Protein AF-D7VRC5-F1 (afdb_monomer_lite)

InterPro domains:
  IPR025513 Domain of unknown function DUF4401 [PF14351] (44-164)

Sequence (170 aa):
MKNKEQIIEVLDYIRSKRENKESFVCDEEAIAASYQKSGYSESLAIKILSIFGGLLASLAFVGFLLISGLYDSGIGLVILGFVCIVIAVLVNKKSDKIILDTVTVLFYIIGFVLMTMGFNKFKMEDSSILLIFILIASCSLMIVHNYILSFISILILNGCIFGLILTNDA

Organism: NCBI:txid525373

Radius of gyration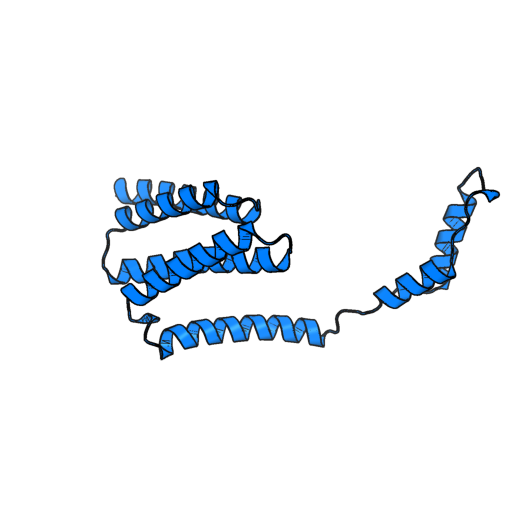: 25.65 Å; chains: 1; bounding box: 54×44×65 Å

Structure (mmCIF, N/CA/C/O backbone):
data_AF-D7VRC5-F1
#
_entry.id   AF-D7VRC5-F1
#
loop_
_atom_site.group_PDB
_atom_site.id
_atom_site.type_symbol
_atom_site.label_atom_id
_atom_site.label_alt_id
_atom_site.label_comp_id
_atom_site.label_asym_id
_atom_site.label_entity_id
_atom_site.label_seq_id
_atom_site.pdbx_PDB_ins_code
_atom_site.Cartn_x
_atom_site.Cartn_y
_atom_site.Cartn_z
_atom_site.occupancy
_atom_site.B_iso_or_equiv
_atom_site.auth_seq_id
_atom_site.auth_comp_id
_atom_site.auth_asym_id
_atom_site.auth_atom_id
_atom_site.pdbx_PDB_model_num
ATOM 1 N N . MET A 1 1 ? -9.882 12.845 36.057 1.00 52.38 1 MET A N 1
ATOM 2 C CA . MET A 1 1 ? -11.145 12.077 36.138 1.00 52.38 1 MET A CA 1
ATOM 3 C C . MET A 1 1 ? -12.110 12.908 36.961 1.00 52.38 1 MET A C 1
ATOM 5 O O . MET A 1 1 ? -11.680 13.384 38.003 1.00 52.38 1 MET A O 1
ATOM 9 N N . LYS A 1 2 ? -13.334 13.175 36.484 1.00 54.03 2 LYS A N 1
ATOM 10 C CA . LYS A 1 2 ? -14.292 13.949 37.287 1.00 54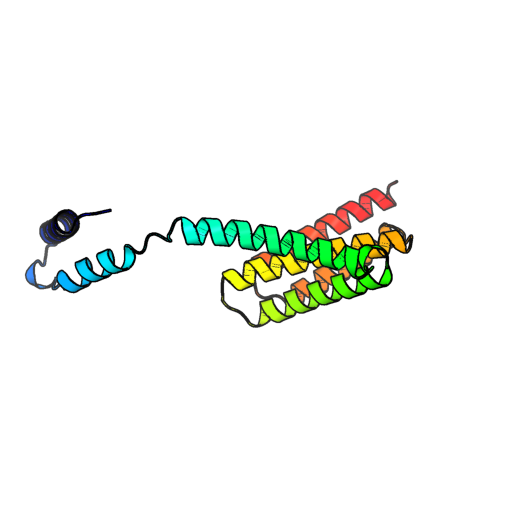.03 2 LYS A CA 1
ATOM 11 C C . LYS A 1 2 ? -14.875 13.061 38.387 1.00 54.03 2 LYS A C 1
ATOM 13 O O . LYS A 1 2 ? -15.291 11.944 38.091 1.00 54.03 2 LYS A O 1
ATOM 18 N N . ASN A 1 3 ? -14.849 13.528 39.634 1.00 70.25 3 ASN A N 1
ATOM 19 C CA . ASN A 1 3 ? -15.410 12.796 40.774 1.00 70.25 3 ASN A CA 1
ATOM 20 C C . ASN A 1 3 ? -16.951 12.850 40.733 1.00 70.25 3 ASN A C 1
ATOM 22 O O . ASN A 1 3 ? -17.512 13.757 40.118 1.00 70.25 3 ASN A O 1
ATOM 26 N N . LYS A 1 4 ? -17.640 11.912 41.398 1.00 68.81 4 LYS A N 1
ATOM 27 C CA . LYS A 1 4 ? -19.114 11.856 41.481 1.00 68.81 4 LYS A CA 1
ATOM 28 C C . LYS A 1 4 ? -19.710 13.206 41.910 1.00 68.81 4 LYS A C 1
ATOM 30 O O . LYS A 1 4 ? -20.694 13.653 41.336 1.00 68.81 4 LYS A O 1
ATOM 35 N N . GLU A 1 5 ? -19.037 13.896 42.826 1.00 72.94 5 GLU A N 1
ATOM 36 C CA . GLU A 1 5 ? -19.393 15.241 43.302 1.00 72.94 5 GLU A CA 1
ATOM 37 C C . GLU A 1 5 ? -19.387 16.301 42.188 1.00 72.94 5 GLU A C 1
ATOM 39 O O . GLU A 1 5 ? -20.309 17.101 42.100 1.00 72.94 5 GLU A O 1
ATOM 44 N N . GLN A 1 6 ? -18.418 16.262 41.268 1.00 74.81 6 GLN A N 1
ATOM 45 C CA . GLN A 1 6 ? -18.334 17.218 40.153 1.00 74.81 6 GLN A CA 1
ATOM 46 C C . GLN A 1 6 ? -19.400 16.970 39.078 1.00 74.81 6 GLN A C 1
ATOM 48 O O . GLN A 1 6 ? -19.727 17.870 38.308 1.00 74.81 6 GLN A O 1
ATOM 53 N N . ILE A 1 7 ? -19.906 15.737 38.974 1.00 76.12 7 ILE A N 1
ATOM 54 C CA . ILE A 1 7 ? -21.012 15.397 38.067 1.00 76.12 7 ILE A CA 1
ATOM 55 C C . ILE A 1 7 ? -22.323 15.946 38.640 1.00 76.12 7 ILE A C 1
ATOM 57 O O . ILE A 1 7 ? -23.095 16.558 37.904 1.00 76.12 7 ILE A O 1
ATOM 61 N N . ILE A 1 8 ? -22.525 15.786 39.950 1.00 77.62 8 ILE A N 1
ATOM 62 C CA . ILE A 1 8 ? -23.688 16.313 40.677 1.00 77.62 8 ILE A CA 1
ATOM 63 C C . ILE A 1 8 ? -23.702 17.848 40.630 1.00 77.62 8 ILE A C 1
ATOM 65 O O . ILE A 1 8 ? -24.716 18.436 40.275 1.00 77.62 8 ILE A O 1
ATOM 69 N N . GLU A 1 9 ? -22.560 18.503 40.846 1.00 80.25 9 GLU A N 1
ATOM 70 C CA . GLU A 1 9 ? -22.450 19.969 40.805 1.00 80.25 9 GLU A CA 1
ATOM 71 C C . GLU A 1 9 ? -22.827 20.558 39.429 1.00 80.25 9 GLU A C 1
ATOM 73 O O . GLU A 1 9 ? -23.515 21.576 39.328 1.00 80.25 9 GLU A O 1
ATOM 78 N N . VAL A 1 10 ? -22.434 19.888 38.339 1.00 79.81 10 VAL A N 1
ATOM 79 C CA . VAL A 1 10 ? -22.812 20.291 36.973 1.00 79.81 10 VAL A CA 1
ATOM 80 C C . VAL A 1 10 ? -24.300 20.043 36.706 1.00 79.81 10 VAL A C 1
ATOM 82 O O . VAL A 1 10 ? -24.946 20.865 36.053 1.00 79.81 10 VAL A O 1
ATOM 85 N N . LEU A 1 11 ? -24.860 18.939 37.208 1.00 78.81 11 LEU A N 1
ATOM 86 C CA . LEU A 1 11 ? -26.294 18.647 37.107 1.00 78.81 11 LEU A CA 1
ATOM 87 C C . LEU A 1 11 ? -27.130 19.696 37.852 1.00 78.81 11 LEU A C 1
ATOM 89 O O . LEU A 1 11 ? -28.127 20.181 37.311 1.00 78.81 11 LEU A O 1
ATOM 93 N N . ASP A 1 12 ? -26.683 20.115 39.033 1.00 79.50 12 ASP A N 1
ATOM 94 C CA . ASP A 1 12 ? -27.339 21.149 39.832 1.00 79.50 12 ASP A CA 1
ATOM 95 C C . ASP A 1 12 ? -27.225 22.536 39.194 1.00 79.50 12 ASP A C 1
ATOM 97 O O . ASP A 1 12 ? -28.209 23.282 39.144 1.00 79.50 12 ASP A O 1
ATOM 101 N N . TYR A 1 13 ? -26.079 22.864 38.590 1.00 81.56 13 TYR A N 1
ATOM 102 C CA . TYR A 1 13 ? -25.938 24.074 37.780 1.00 81.56 13 TYR A CA 1
ATOM 103 C C . TYR A 1 13 ? -26.949 24.105 36.622 1.00 81.56 13 TYR A C 1
ATOM 105 O O . TYR A 1 13 ? -27.634 25.111 36.415 1.00 81.56 13 TYR A O 1
ATOM 113 N N . ILE A 1 14 ? -27.098 22.996 35.891 1.00 78.38 14 ILE A N 1
ATOM 114 C CA . ILE A 1 14 ? -28.038 22.889 34.765 1.00 78.38 14 ILE A CA 1
ATOM 115 C C . ILE A 1 14 ? -29.494 23.006 35.243 1.00 78.38 14 ILE A C 1
ATOM 117 O O . ILE A 1 14 ? -30.294 23.682 34.590 1.00 78.38 14 ILE A O 1
ATOM 121 N N . ARG A 1 15 ? -29.838 22.415 36.397 1.00 76.38 15 ARG A N 1
ATOM 122 C CA . ARG A 1 15 ? -31.160 22.569 37.032 1.00 76.38 15 ARG A CA 1
ATOM 123 C C . ARG A 1 15 ? -31.435 24.007 37.460 1.00 76.38 15 ARG A C 1
ATOM 125 O O . ARG A 1 15 ? -32.556 24.485 37.300 1.00 76.38 15 ARG A O 1
ATOM 132 N N . SER A 1 16 ? -30.424 24.714 37.966 1.00 74.81 16 SER A N 1
ATOM 133 C CA . SER A 1 16 ? -30.563 26.101 38.431 1.00 74.81 16 SER A CA 1
ATOM 134 C C . SER A 1 16 ? -30.876 27.095 37.305 1.00 74.81 16 SER A C 1
ATOM 136 O O . SER A 1 16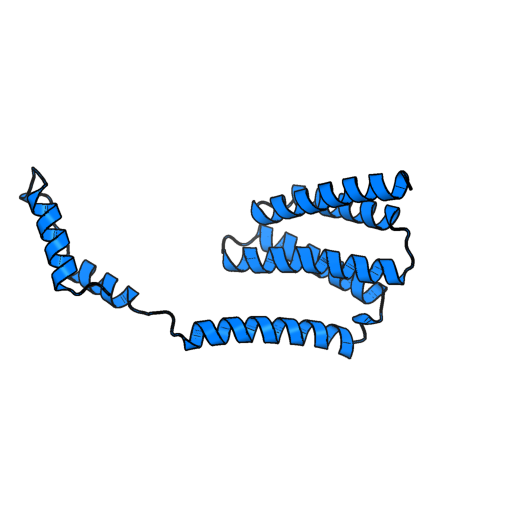 ? -31.546 28.097 37.543 1.00 74.81 16 SER A O 1
ATOM 138 N N . LYS A 1 17 ? -30.434 26.804 36.072 1.00 75.56 17 LYS A N 1
ATOM 139 C CA . LYS A 1 17 ? -30.591 27.674 34.896 1.00 75.56 17 LYS A CA 1
ATOM 140 C C . LYS A 1 17 ? -31.827 27.398 34.039 1.00 75.56 17 LYS A C 1
ATOM 142 O O . LYS A 1 17 ? -32.039 28.112 33.061 1.00 75.56 17 LYS A O 1
ATOM 147 N N . ARG A 1 18 ? -32.630 26.379 34.356 1.00 71.81 18 ARG A N 1
ATOM 148 C CA . ARG A 1 18 ? -33.803 26.002 33.553 1.00 71.81 18 ARG A CA 1
ATOM 149 C C . ARG A 1 18 ? -35.093 26.531 34.188 1.00 71.81 18 ARG A C 1
ATOM 151 O O . ARG A 1 18 ? -35.337 26.297 35.366 1.00 71.81 18 ARG A O 1
ATOM 158 N N . GLU A 1 19 ? -35.939 27.190 33.391 1.00 61.50 19 GLU A N 1
ATOM 159 C CA . GLU A 1 19 ? -37.231 27.756 33.834 1.00 61.50 19 GLU A CA 1
ATOM 160 C C . GLU A 1 19 ? -38.232 26.696 34.324 1.00 61.50 19 GLU A C 1
ATOM 162 O O . GLU A 1 19 ? -39.073 26.989 35.166 1.00 61.50 19 GLU A O 1
ATOM 167 N N . ASN A 1 20 ? -38.123 25.452 33.847 1.00 59.50 20 ASN A N 1
ATOM 168 C CA . ASN A 1 20 ? -39.093 24.387 34.109 1.00 59.50 20 ASN A CA 1
ATOM 169 C C . ASN A 1 20 ? -38.472 23.248 34.942 1.00 59.50 20 ASN A C 1
ATOM 171 O O . ASN A 1 20 ? -38.183 22.158 34.434 1.00 59.50 20 ASN A O 1
ATOM 175 N N . LYS A 1 21 ? -38.204 23.551 36.222 1.00 57.44 21 LYS A N 1
ATOM 176 C CA . LYS A 1 21 ? -37.462 22.703 37.179 1.00 57.44 21 LYS A CA 1
ATOM 177 C C . LYS A 1 21 ? -38.044 21.297 37.368 1.00 57.44 21 LYS A C 1
ATOM 179 O O . LYS A 1 21 ? -37.282 20.364 37.586 1.00 57.44 21 LYS A O 1
ATOM 184 N N . GLU A 1 22 ? -39.359 21.137 37.247 1.00 58.69 22 GLU A N 1
ATOM 185 C CA . GLU A 1 22 ? -40.060 19.873 37.531 1.00 58.69 22 GLU A CA 1
ATOM 186 C C . GLU A 1 22 ? -40.056 18.884 36.352 1.00 58.69 22 GLU A C 1
ATOM 188 O O . GLU A 1 22 ? -40.263 17.690 36.540 1.00 58.69 22 GLU A O 1
ATOM 193 N N . SER A 1 23 ? -39.761 19.350 35.133 1.00 57.50 23 SER A N 1
ATOM 194 C CA . SER A 1 23 ? -39.758 18.505 33.924 1.00 57.50 23 SER A CA 1
ATOM 195 C C . SER A 1 23 ? -38.445 17.749 33.683 1.00 57.50 23 SER A C 1
ATOM 197 O O . SER A 1 23 ? -38.367 16.895 32.800 1.00 57.50 23 SER A O 1
ATOM 199 N N . PHE A 1 24 ? -37.387 18.075 34.429 1.00 64.25 24 PHE A N 1
ATOM 200 C CA . PHE A 1 24 ? -36.057 17.513 34.217 1.00 64.25 24 PHE A CA 1
ATOM 201 C C . PHE A 1 24 ? -35.773 16.378 35.202 1.00 64.25 24 PHE A C 1
ATOM 203 O O . PHE A 1 24 ? -35.139 16.567 36.241 1.00 64.25 24 PHE A O 1
ATOM 210 N N . VAL A 1 25 ? -36.235 15.183 34.844 1.00 67.44 25 VAL A N 1
ATOM 211 C CA . VAL A 1 25 ? -35.902 13.938 35.539 1.00 67.44 25 VAL A CA 1
ATOM 212 C C . VAL A 1 25 ? -34.653 13.352 34.885 1.00 67.44 25 VAL A C 1
ATOM 214 O O . VAL A 1 25 ? -34.681 12.949 33.724 1.00 67.44 25 VAL A O 1
ATOM 217 N N . CYS A 1 26 ? -33.546 13.330 35.624 1.00 68.25 26 CYS A N 1
ATOM 218 C CA . CYS A 1 26 ? -32.306 12.683 35.206 1.00 68.25 26 CYS A CA 1
ATOM 219 C C . CYS A 1 26 ? -31.968 11.565 36.185 1.00 68.25 26 CYS A C 1
ATOM 221 O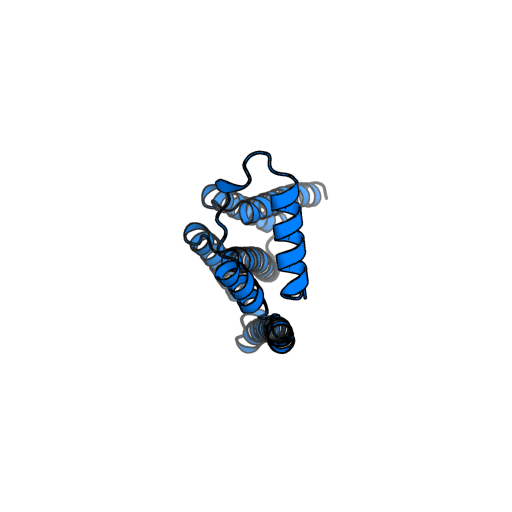 O . CYS A 1 26 ? -31.998 11.773 37.395 1.00 68.25 26 CYS A O 1
ATOM 223 N N . ASP A 1 27 ? -31.614 10.405 35.643 1.00 76.94 27 ASP A N 1
ATOM 224 C CA . ASP A 1 27 ? -31.100 9.276 36.410 1.00 76.94 27 ASP A CA 1
ATOM 225 C C . ASP A 1 27 ? -29.617 9.518 36.731 1.00 76.94 27 ASP A C 1
ATOM 227 O O . ASP A 1 27 ? -28.713 9.230 35.941 1.00 76.94 27 ASP A O 1
ATOM 231 N N . GLU A 1 28 ? -29.377 10.145 37.880 1.00 77.62 28 GLU A N 1
ATOM 232 C CA . GLU A 1 28 ? -28.039 10.513 38.347 1.00 77.62 28 GLU A CA 1
ATOM 233 C C . GLU A 1 28 ? -27.154 9.284 38.596 1.00 77.62 28 GLU A C 1
ATOM 235 O O . GLU A 1 28 ? -25.940 9.351 38.387 1.00 77.62 28 GLU A O 1
ATOM 240 N N . GLU A 1 29 ? -27.746 8.148 38.985 1.00 75.75 29 GLU A N 1
ATOM 241 C CA . GLU A 1 29 ? -27.022 6.890 39.166 1.00 75.75 29 GLU A CA 1
ATOM 242 C C . GLU A 1 29 ? -26.575 6.312 37.826 1.00 75.75 29 GLU A C 1
ATOM 244 O O . GLU A 1 29 ? -25.405 5.952 37.691 1.00 75.75 29 GLU A O 1
ATOM 249 N N . ALA A 1 30 ? -27.439 6.297 36.808 1.00 77.50 30 ALA A N 1
ATOM 250 C CA . ALA A 1 30 ? -27.060 5.862 35.466 1.00 77.50 30 ALA A CA 1
ATOM 251 C C . ALA A 1 30 ? -25.988 6.775 34.840 1.00 77.50 30 ALA A C 1
ATOM 253 O O . ALA A 1 30 ? -25.053 6.299 34.182 1.00 77.50 30 ALA A O 1
ATOM 254 N N . ILE A 1 31 ? -26.066 8.089 35.078 1.00 73.69 31 ILE A N 1
ATOM 255 C CA . ILE A 1 31 ? -25.069 9.056 34.596 1.00 73.69 31 ILE A CA 1
ATOM 256 C C . ILE A 1 31 ? -23.728 8.848 35.315 1.00 73.69 31 ILE A C 1
ATOM 258 O O . ILE A 1 31 ? -22.689 8.748 34.661 1.00 73.69 31 ILE A O 1
ATOM 262 N N . ALA A 1 32 ? -23.722 8.695 36.640 1.00 73.81 32 ALA A N 1
ATOM 263 C CA . ALA A 1 32 ? -22.499 8.414 37.391 1.00 73.81 32 ALA A CA 1
ATOM 264 C C . ALA A 1 32 ? -21.889 7.047 37.018 1.00 73.81 32 ALA A C 1
ATOM 266 O O . ALA A 1 32 ? -20.671 6.935 36.849 1.00 73.81 32 ALA A O 1
ATOM 267 N N . ALA A 1 33 ? -22.726 6.023 36.826 1.00 73.88 33 ALA A N 1
ATOM 268 C CA . ALA A 1 33 ? -22.302 4.680 36.442 1.00 73.88 33 ALA A CA 1
ATOM 269 C C . ALA A 1 33 ? -21.707 4.639 35.027 1.00 73.88 33 ALA A C 1
ATOM 271 O O . ALA A 1 33 ? -20.688 3.983 34.811 1.00 73.88 33 ALA A O 1
ATOM 272 N N . SER A 1 34 ? -22.283 5.362 34.059 1.00 69.62 34 SER A N 1
ATOM 273 C CA . SER A 1 34 ? -21.736 5.444 32.695 1.00 69.62 34 SER A CA 1
ATOM 274 C C . SER A 1 34 ? -20.374 6.150 32.654 1.00 69.62 34 SER A C 1
ATOM 276 O O . SER A 1 34 ? -19.464 5.685 31.962 1.00 69.62 34 SER A O 1
ATOM 278 N N . TYR A 1 35 ? -20.176 7.187 33.476 1.00 66.81 35 TYR A N 1
ATOM 279 C CA . TYR A 1 35 ? -18.877 7.845 33.635 1.00 66.81 35 TYR A CA 1
ATOM 280 C C . TYR A 1 35 ? -17.833 6.942 34.304 1.00 66.81 35 TYR A C 1
ATOM 282 O O . TYR A 1 35 ? -16.689 6.902 33.849 1.00 66.81 35 TYR A O 1
ATOM 290 N N . GLN A 1 36 ? -18.208 6.156 35.318 1.00 65.06 36 GLN A N 1
ATOM 291 C CA . GLN A 1 36 ? -17.301 5.165 35.913 1.00 65.06 36 GLN A CA 1
ATOM 292 C C . GLN A 1 36 ? -16.953 4.032 34.939 1.00 65.06 36 GLN A C 1
ATOM 294 O O . GLN A 1 36 ? -15.799 3.613 34.877 1.00 65.06 36 GLN A O 1
ATOM 299 N N . LYS A 1 37 ? -17.908 3.584 34.115 1.00 61.09 37 LYS A N 1
ATOM 300 C CA . LYS A 1 37 ? -17.687 2.544 33.095 1.00 61.09 37 LYS A CA 1
ATOM 301 C C . LYS A 1 37 ? -16.771 3.020 31.961 1.00 61.09 37 LYS A C 1
ATOM 303 O O . LYS A 1 37 ? -16.005 2.229 31.420 1.00 61.09 37 LYS A O 1
ATOM 308 N N . SER A 1 38 ? -16.795 4.319 31.650 1.00 53.84 38 SER A N 1
ATOM 309 C CA . SER A 1 38 ? -15.864 4.968 30.709 1.00 53.84 38 SER A CA 1
ATOM 310 C C . SER A 1 38 ? -14.448 5.175 31.275 1.00 53.84 38 SER A C 1
ATOM 312 O O . SER A 1 38 ? -13.538 5.571 30.552 1.00 53.84 38 SER A O 1
ATOM 314 N N . GLY A 1 39 ? -14.247 4.866 32.562 1.00 50.59 39 GLY A N 1
ATOM 315 C CA . GLY A 1 39 ? -12.962 4.866 33.258 1.00 50.59 39 GLY A CA 1
ATOM 316 C C . GLY A 1 39 ? -12.064 3.666 32.950 1.00 50.59 39 GLY A C 1
ATOM 317 O O . GLY A 1 39 ? -11.065 3.482 33.643 1.00 50.59 39 GLY A O 1
ATOM 318 N N . TYR A 1 40 ? -12.368 2.864 31.923 1.00 52.94 40 TYR A N 1
ATOM 319 C CA . TYR A 1 40 ? -11.345 2.047 31.275 1.00 52.94 40 TYR A CA 1
ATOM 320 C C . TYR A 1 40 ? -10.430 3.014 30.516 1.00 52.94 40 TYR A C 1
ATOM 322 O O . TYR A 1 40 ? -10.573 3.242 29.316 1.00 52.94 40 TYR A O 1
ATOM 330 N N . SER A 1 41 ? -9.500 3.646 31.240 1.00 56.75 41 SER A N 1
ATOM 331 C CA . SER A 1 41 ? -8.292 4.147 30.606 1.00 56.75 41 SER A CA 1
ATOM 332 C C . SER A 1 41 ? -7.766 2.980 29.783 1.00 56.75 41 SER A C 1
ATOM 334 O O . SER A 1 41 ? -7.539 1.900 30.330 1.00 56.75 41 SER A O 1
ATOM 336 N N . GLU A 1 42 ? -7.672 3.137 28.459 1.00 58.25 42 GLU A N 1
ATOM 337 C CA . GLU A 1 42 ? -6.945 2.162 27.656 1.00 58.25 42 GLU A CA 1
ATOM 338 C C . GLU A 1 42 ? -5.624 1.929 28.375 1.00 58.25 42 GLU A C 1
ATOM 340 O O . GLU A 1 42 ? -4.829 2.863 28.531 1.00 58.25 42 GLU A O 1
ATOM 345 N N . SER A 1 43 ? -5.464 0.722 28.924 1.00 77.81 43 SER A N 1
ATOM 346 C CA . SER A 1 43 ? -4.309 0.407 29.746 1.00 77.81 43 SER A CA 1
ATOM 347 C C . SER A 1 43 ? -3.080 0.785 28.935 1.00 77.81 43 SER A C 1
ATOM 349 O O . SER A 1 43 ? -3.009 0.461 27.747 1.00 77.81 43 SER A O 1
ATOM 351 N N . LEU A 1 44 ? -2.122 1.486 29.546 1.00 81.56 44 LEU A N 1
ATOM 352 C CA . LEU A 1 44 ? -0.866 1.832 28.875 1.00 81.56 44 LEU A CA 1
ATOM 353 C C . LEU A 1 44 ? -0.251 0.592 28.206 1.00 81.56 44 LEU A C 1
ATOM 355 O O . LEU A 1 44 ? 0.310 0.699 27.121 1.00 81.56 44 LEU A O 1
ATOM 359 N N . ALA A 1 45 ? -0.471 -0.594 28.787 1.00 86.69 45 ALA A N 1
ATOM 360 C CA . ALA A 1 45 ? -0.108 -1.875 28.199 1.00 86.69 45 ALA A CA 1
ATOM 361 C C . ALA A 1 45 ? -0.759 -2.140 26.827 1.00 86.69 45 ALA A C 1
ATOM 363 O O . ALA A 1 45 ? -0.063 -2.592 25.930 1.00 86.69 45 ALA A O 1
ATOM 364 N N . ILE A 1 46 ? -2.047 -1.837 26.621 1.00 84.44 46 ILE A N 1
ATOM 365 C CA . ILE A 1 46 ? -2.744 -2.020 25.332 1.00 84.44 46 ILE A CA 1
ATOM 366 C C . ILE A 1 46 ? -2.178 -1.068 24.274 1.00 84.44 46 ILE A C 1
ATOM 368 O O . ILE A 1 46 ? -1.933 -1.488 23.144 1.00 84.44 46 ILE A O 1
ATOM 372 N N . LYS A 1 47 ? -1.909 0.195 24.632 1.00 84.81 47 LYS A N 1
ATOM 373 C CA . LYS A 1 47 ? -1.281 1.153 23.705 1.00 84.81 47 LYS A CA 1
ATOM 374 C C . LYS A 1 47 ? 0.124 0.720 23.306 1.00 84.81 47 LYS A C 1
ATOM 376 O O . LYS A 1 47 ? 0.445 0.720 22.121 1.00 84.81 47 LYS A O 1
ATOM 381 N N . ILE A 1 48 ? 0.934 0.313 24.282 1.00 89.69 48 ILE A N 1
ATOM 382 C CA . ILE A 1 48 ? 2.276 -0.225 24.041 1.00 89.69 48 ILE A CA 1
ATOM 383 C C . ILE A 1 48 ? 2.177 -1.460 23.140 1.00 89.69 48 ILE A C 1
ATOM 385 O O . ILE A 1 48 ? 2.840 -1.517 22.109 1.00 89.69 48 ILE A O 1
ATOM 389 N N . LEU A 1 49 ? 1.299 -2.408 23.470 1.00 89.69 49 LEU A N 1
ATOM 390 C CA . LEU A 1 49 ? 1.122 -3.638 22.705 1.00 89.69 49 LEU A CA 1
ATOM 391 C C . LEU A 1 49 ? 0.657 -3.370 21.266 1.00 89.69 49 LEU A C 1
ATOM 393 O O . LEU A 1 49 ? 1.110 -4.053 20.356 1.00 89.69 49 LEU A O 1
ATOM 397 N N . SER A 1 50 ? -0.184 -2.358 21.041 1.00 87.31 50 SER A N 1
ATOM 398 C CA . SER A 1 50 ? -0.624 -1.948 19.701 1.00 87.31 50 SER A CA 1
ATOM 399 C C . SER A 1 50 ? 0.527 -1.374 18.862 1.00 87.31 50 SER A C 1
ATOM 401 O O . SER A 1 50 ? 0.717 -1.780 17.715 1.00 87.31 50 SER A O 1
ATOM 403 N N . ILE A 1 51 ? 1.360 -0.502 19.446 1.00 90.00 51 ILE A N 1
ATOM 404 C CA . ILE A 1 51 ? 2.543 0.064 18.772 1.00 90.00 51 ILE A CA 1
ATOM 405 C C . ILE A 1 51 ? 3.540 -1.044 18.420 1.00 90.00 51 ILE A C 1
ATOM 407 O O . ILE A 1 51 ? 3.974 -1.152 17.272 1.00 90.00 51 ILE A O 1
ATOM 411 N N . PHE A 1 52 ? 3.878 -1.893 19.395 1.00 93.88 52 PHE A N 1
ATOM 412 C CA . PHE A 1 52 ? 4.787 -3.012 19.170 1.00 93.88 52 PHE A CA 1
ATOM 413 C C . PHE A 1 52 ? 4.209 -4.016 18.177 1.00 93.88 52 PHE A C 1
ATOM 415 O O . PHE A 1 52 ? 4.944 -4.477 17.315 1.00 93.88 52 PHE A O 1
ATOM 422 N N . GLY A 1 53 ? 2.910 -4.313 18.239 1.00 90.19 53 GLY A N 1
ATOM 423 C CA . GLY A 1 53 ? 2.235 -5.200 17.295 1.00 90.19 53 GLY A CA 1
ATOM 424 C C . GLY A 1 53 ? 2.314 -4.688 15.858 1.00 90.19 53 GLY A C 1
ATOM 425 O O . GLY A 1 53 ? 2.668 -5.450 14.962 1.00 90.19 53 GLY A O 1
ATOM 426 N N . GLY A 1 54 ? 2.070 -3.392 15.638 1.00 88.75 54 GLY A N 1
ATOM 427 C CA . GLY A 1 54 ? 2.223 -2.768 14.322 1.00 88.75 54 GLY A CA 1
ATOM 428 C C . GLY A 1 54 ? 3.663 -2.827 13.802 1.00 88.75 54 GLY A C 1
ATOM 429 O O . GLY A 1 54 ? 3.895 -3.192 12.646 1.00 88.75 54 GLY A O 1
ATOM 430 N N . LEU A 1 55 ? 4.642 -2.541 14.665 1.00 92.44 55 LEU A N 1
ATOM 431 C CA . LEU A 1 55 ? 6.062 -2.616 14.315 1.00 92.44 55 LEU A CA 1
ATOM 432 C C . LEU A 1 55 ? 6.493 -4.054 13.988 1.00 92.44 55 LEU A C 1
ATOM 434 O O . LEU A 1 55 ? 7.140 -4.286 12.968 1.00 92.44 55 LEU A O 1
ATOM 438 N N . LEU A 1 56 ? 6.089 -5.026 14.810 1.00 94.00 56 LEU A N 1
ATOM 439 C CA . LEU A 1 56 ? 6.409 -6.439 14.609 1.00 94.00 56 LEU A CA 1
ATOM 440 C C . LEU A 1 56 ? 5.748 -6.987 13.343 1.00 94.00 56 LEU A C 1
ATOM 442 O O . LEU A 1 56 ? 6.395 -7.718 12.604 1.00 94.00 56 LEU A O 1
ATOM 446 N N . ALA A 1 57 ? 4.500 -6.605 13.056 1.00 91.38 57 ALA A N 1
ATOM 447 C CA . ALA A 1 57 ? 3.813 -6.979 11.822 1.00 91.38 57 ALA A CA 1
ATOM 448 C C . ALA A 1 57 ? 4.526 -6.418 10.583 1.00 91.38 57 ALA A C 1
ATOM 450 O O . ALA A 1 57 ? 4.717 -7.138 9.606 1.00 91.38 57 ALA A O 1
ATOM 451 N N . SER A 1 58 ? 4.979 -5.164 10.644 1.00 91.31 58 SER A N 1
ATOM 452 C CA . SER A 1 58 ? 5.746 -4.533 9.561 1.00 91.31 58 SER A CA 1
ATOM 453 C C . SER A 1 58 ? 7.076 -5.257 9.332 1.00 91.31 58 SER A C 1
ATOM 455 O O . SER A 1 58 ? 7.435 -5.573 8.198 1.00 91.31 58 SER A O 1
ATOM 457 N N . LEU A 1 59 ? 7.785 -5.582 10.417 1.00 94.38 59 LEU A N 1
ATOM 458 C CA . LEU A 1 59 ? 9.055 -6.299 10.356 1.00 94.38 59 LEU A CA 1
ATOM 459 C C . LEU A 1 59 ? 8.871 -7.737 9.856 1.00 94.38 59 LEU A C 1
ATOM 461 O O . LEU A 1 59 ? 9.653 -8.206 9.034 1.00 94.38 59 LEU A O 1
ATOM 465 N N . ALA A 1 60 ? 7.815 -8.418 10.300 1.00 94.81 60 ALA A N 1
ATOM 466 C CA . ALA A 1 60 ? 7.456 -9.750 9.835 1.00 94.81 60 ALA A CA 1
ATOM 467 C C . ALA A 1 60 ? 7.068 -9.744 8.352 1.00 94.81 60 ALA A C 1
ATOM 469 O O . ALA A 1 60 ? 7.450 -10.659 7.632 1.00 94.81 60 ALA A O 1
ATOM 470 N N . PHE A 1 61 ? 6.367 -8.711 7.876 1.00 92.69 61 PHE A N 1
ATOM 471 C CA . PHE A 1 61 ? 6.033 -8.557 6.462 1.00 92.69 61 PHE A CA 1
ATOM 472 C C . PHE A 1 61 ? 7.290 -8.402 5.597 1.00 92.69 61 PHE A C 1
ATOM 474 O O . PHE A 1 61 ? 7.466 -9.136 4.628 1.00 92.69 61 PHE A O 1
ATOM 481 N N . VAL A 1 62 ? 8.208 -7.510 5.979 1.00 92.19 62 VAL A N 1
ATOM 482 C CA . VAL A 1 62 ? 9.490 -7.345 5.272 1.00 92.19 62 VAL A CA 1
ATOM 483 C C . VAL A 1 62 ? 10.331 -8.622 5.354 1.00 92.19 62 VAL A C 1
ATOM 485 O O . VAL A 1 62 ? 10.860 -9.080 4.344 1.00 92.19 62 VAL A O 1
ATOM 488 N N . GLY A 1 63 ? 10.413 -9.241 6.533 1.00 94.00 63 GLY A N 1
ATOM 489 C CA . GLY A 1 63 ? 11.103 -10.515 6.726 1.00 94.00 63 GLY A CA 1
ATOM 490 C C . GLY A 1 63 ? 10.522 -11.625 5.852 1.00 94.00 63 GLY A C 1
ATOM 491 O O . GLY A 1 63 ? 11.274 -12.371 5.232 1.00 94.00 63 GLY A O 1
ATOM 492 N N . PHE A 1 64 ? 9.196 -11.693 5.724 1.00 93.56 64 PHE A N 1
ATOM 493 C CA . PHE A 1 64 ? 8.517 -12.619 4.825 1.00 93.56 64 PHE A CA 1
ATOM 494 C C . PHE A 1 64 ? 8.915 -12.382 3.366 1.00 93.56 64 PHE A C 1
ATOM 496 O O . PHE A 1 64 ? 9.236 -13.348 2.676 1.00 93.56 64 PHE A O 1
ATOM 503 N N . LEU A 1 65 ? 8.958 -11.129 2.896 1.00 92.75 65 LEU A N 1
ATOM 504 C CA . LEU A 1 65 ? 9.395 -10.817 1.529 1.00 92.75 65 LEU A CA 1
ATOM 505 C C . LEU A 1 65 ? 10.819 -11.310 1.247 1.00 92.75 65 LEU A C 1
ATOM 507 O O . LEU A 1 65 ? 11.067 -11.863 0.178 1.00 92.75 65 LEU A O 1
ATOM 511 N N . LEU A 1 66 ? 11.734 -11.137 2.203 1.00 92.00 66 LEU A N 1
ATOM 512 C CA . LEU A 1 66 ? 13.126 -11.571 2.069 1.00 92.00 66 LEU A CA 1
ATOM 513 C C . LEU A 1 66 ? 13.256 -13.100 2.114 1.00 92.00 66 LEU A C 1
ATOM 515 O O . LEU A 1 66 ? 13.841 -13.695 1.216 1.00 92.00 66 LEU A O 1
ATOM 519 N N . ILE A 1 67 ? 12.678 -13.748 3.131 1.00 93.81 67 ILE A N 1
ATOM 520 C CA . ILE A 1 67 ? 12.818 -15.197 3.354 1.00 93.81 67 ILE A CA 1
ATOM 521 C C . ILE A 1 67 ? 12.130 -16.005 2.249 1.00 93.81 67 ILE A C 1
ATOM 523 O O . ILE A 1 67 ? 12.634 -17.047 1.840 1.00 93.81 67 ILE A O 1
ATOM 527 N N . SER A 1 68 ? 10.989 -15.531 1.742 1.00 91.31 68 SER A N 1
ATOM 528 C CA . SER A 1 68 ? 10.278 -16.190 0.637 1.00 91.31 68 SER A CA 1
ATOM 529 C C . SER A 1 68 ? 10.968 -16.022 -0.722 1.00 91.31 68 SER A C 1
ATOM 531 O O . SER A 1 68 ? 10.531 -16.629 -1.699 1.00 91.31 68 SER A O 1
ATOM 533 N N . GLY A 1 69 ? 11.998 -15.174 -0.820 1.00 87.88 69 GLY A N 1
ATOM 534 C CA . GLY A 1 69 ? 12.611 -14.785 -2.092 1.00 87.88 69 GLY A CA 1
ATOM 535 C C . GLY A 1 69 ? 11.711 -13.902 -2.967 1.00 87.88 69 GLY A C 1
ATOM 536 O O . GLY A 1 69 ? 12.092 -13.559 -4.088 1.00 87.88 69 GLY A O 1
ATOM 537 N N . LEU A 1 70 ? 10.527 -13.496 -2.481 1.00 90.25 70 LEU A N 1
ATOM 538 C CA . LEU A 1 70 ? 9.634 -12.587 -3.205 1.00 90.25 70 LEU A CA 1
ATOM 539 C C . LEU A 1 70 ? 10.294 -11.233 -3.438 1.00 90.25 70 LEU A C 1
ATOM 541 O O . LEU A 1 70 ? 10.107 -10.664 -4.503 1.00 90.25 70 LEU A O 1
ATOM 545 N N . TYR A 1 71 ? 11.101 -10.752 -2.490 1.00 88.88 71 TYR A N 1
ATOM 546 C CA . TYR A 1 71 ? 11.850 -9.506 -2.638 1.00 88.88 71 TYR A CA 1
ATOM 547 C C . TYR A 1 71 ? 12.802 -9.527 -3.840 1.00 88.88 71 TYR A C 1
ATOM 549 O O . TYR A 1 71 ? 13.002 -8.506 -4.498 1.00 88.88 71 TYR A O 1
ATOM 557 N N . ASP A 1 72 ? 13.369 -10.688 -4.170 1.00 88.69 72 ASP A N 1
ATOM 558 C CA . ASP A 1 72 ? 14.263 -10.822 -5.315 1.00 88.69 72 ASP A CA 1
ATOM 559 C C . ASP A 1 72 ? 13.510 -11.034 -6.631 1.00 88.69 72 ASP A C 1
ATOM 561 O O . ASP A 1 72 ? 13.981 -10.598 -7.685 1.00 88.69 72 ASP A O 1
ATOM 565 N N . SER A 1 73 ? 12.301 -11.589 -6.558 1.00 91.25 73 SER A N 1
ATOM 566 C CA . SER A 1 73 ? 11.441 -11.894 -7.697 1.00 91.25 73 SER A CA 1
ATOM 567 C C . SER A 1 73 ? 10.623 -10.686 -8.169 1.00 91.25 73 SER A C 1
ATOM 569 O O . SER A 1 73 ? 9.629 -10.306 -7.550 1.00 91.25 73 SER A O 1
ATOM 571 N N . GLY A 1 74 ? 10.975 -10.125 -9.333 1.00 91.50 74 GLY A N 1
ATOM 572 C CA . GLY A 1 74 ? 10.205 -9.040 -9.960 1.00 91.50 74 GLY A CA 1
ATOM 573 C C . GLY A 1 74 ? 8.730 -9.403 -10.166 1.00 91.50 74 GLY A C 1
ATOM 574 O O . GLY A 1 74 ? 7.847 -8.624 -9.809 1.00 91.50 74 GLY A O 1
ATOM 575 N N . ILE A 1 75 ? 8.446 -10.621 -10.649 1.00 92.50 75 ILE A N 1
ATOM 576 C CA . ILE A 1 75 ? 7.062 -11.083 -10.845 1.00 92.50 75 ILE A CA 1
ATOM 577 C C . ILE A 1 75 ? 6.335 -11.266 -9.510 1.00 92.50 75 ILE A C 1
ATOM 579 O O . ILE A 1 75 ? 5.161 -10.926 -9.398 1.00 92.50 75 ILE A O 1
ATOM 583 N N . GLY A 1 76 ? 7.042 -11.761 -8.489 1.00 92.38 76 GLY A N 1
ATOM 584 C CA . GLY A 1 76 ? 6.495 -11.959 -7.151 1.00 92.38 76 GLY A CA 1
ATOM 585 C C . GLY A 1 76 ? 6.036 -10.646 -6.523 1.00 92.38 76 GLY A C 1
ATOM 586 O O . GLY A 1 76 ? 4.923 -10.574 -6.004 1.00 92.38 76 GLY A O 1
ATOM 587 N N . LEU A 1 77 ? 6.853 -9.597 -6.642 1.00 94.31 77 LEU A N 1
ATOM 588 C CA . LEU A 1 77 ? 6.522 -8.253 -6.166 1.00 94.31 77 LEU A CA 1
ATOM 589 C C . LEU A 1 77 ? 5.320 -7.647 -6.896 1.00 94.31 77 LEU A C 1
ATOM 591 O O . LEU A 1 77 ? 4.434 -7.099 -6.242 1.00 94.31 77 LEU A O 1
ATOM 595 N N . VAL A 1 78 ? 5.249 -7.783 -8.226 1.00 94.62 78 VAL A N 1
ATOM 596 C CA . VAL A 1 78 ? 4.109 -7.278 -9.012 1.00 94.62 78 VAL A CA 1
ATOM 597 C C . VAL A 1 78 ? 2.817 -7.999 -8.627 1.00 94.62 78 VAL A C 1
ATOM 599 O O . VAL A 1 78 ? 1.812 -7.343 -8.360 1.00 94.62 78 VAL A O 1
ATOM 602 N N . ILE A 1 79 ? 2.838 -9.334 -8.551 1.00 94.44 79 ILE A N 1
ATOM 603 C CA . ILE A 1 79 ? 1.656 -10.129 -8.189 1.00 94.44 79 ILE A CA 1
ATOM 604 C C . ILE A 1 79 ? 1.197 -9.784 -6.773 1.00 94.44 79 ILE A C 1
ATOM 606 O O . ILE A 1 79 ? 0.012 -9.531 -6.559 1.00 94.44 79 ILE A O 1
ATOM 610 N N . LEU A 1 80 ? 2.117 -9.743 -5.808 1.00 95.25 80 LEU A N 1
ATOM 611 C CA . LEU A 1 80 ? 1.776 -9.426 -4.426 1.00 95.25 80 LEU A CA 1
ATOM 612 C C . LEU A 1 80 ? 1.231 -7.999 -4.298 1.00 95.25 80 LEU A C 1
ATOM 614 O O . LEU A 1 80 ? 0.216 -7.797 -3.635 1.00 95.25 80 LEU A O 1
ATOM 618 N N . GLY A 1 81 ? 1.855 -7.028 -4.972 1.00 95.44 81 GLY A N 1
ATOM 619 C CA . GLY A 1 81 ? 1.389 -5.645 -4.990 1.00 95.44 81 GLY A CA 1
ATOM 620 C C . GLY A 1 81 ? -0.017 -5.511 -5.575 1.00 95.44 81 GLY A C 1
ATOM 621 O O . GLY A 1 81 ? -0.885 -4.877 -4.972 1.00 95.44 81 GLY A O 1
ATOM 622 N N . PHE A 1 82 ? -0.281 -6.198 -6.688 1.00 95.06 82 PHE A N 1
ATOM 623 C CA . PHE A 1 82 ? -1.605 -6.247 -7.300 1.00 95.06 82 PHE A CA 1
ATOM 624 C C . PHE A 1 82 ? -2.650 -6.882 -6.371 1.00 95.06 82 PHE A C 1
ATOM 626 O O . PHE A 1 82 ? -3.734 -6.329 -6.188 1.00 95.06 82 PHE A O 1
ATOM 633 N N . VAL A 1 83 ? -2.322 -8.005 -5.724 1.00 95.25 83 VAL A N 1
ATOM 634 C CA . VAL A 1 83 ? -3.205 -8.658 -4.744 1.00 95.25 83 VAL A CA 1
ATOM 635 C C . VAL A 1 83 ? -3.503 -7.728 -3.565 1.00 95.25 83 VAL A C 1
ATOM 637 O O . VAL A 1 83 ? -4.661 -7.624 -3.163 1.00 95.25 83 VAL A O 1
ATOM 640 N N . CYS A 1 84 ? -2.509 -7.000 -3.047 1.00 94.94 84 CYS A N 1
ATOM 641 C CA . CYS A 1 84 ? -2.710 -6.005 -1.991 1.00 94.94 84 CYS A CA 1
ATOM 642 C C . CYS A 1 84 ? -3.692 -4.901 -2.413 1.00 94.94 84 CYS A C 1
ATOM 644 O O . CYS A 1 84 ? -4.603 -4.585 -1.647 1.00 94.94 84 CYS A O 1
ATOM 646 N N . ILE A 1 85 ? -3.563 -4.367 -3.635 1.00 94.50 85 ILE A N 1
ATOM 647 C CA . ILE A 1 85 ? -4.482 -3.355 -4.186 1.00 94.50 85 ILE A CA 1
ATOM 648 C C . ILE A 1 85 ? -5.900 -3.917 -4.318 1.00 94.50 85 ILE A C 1
ATOM 650 O O . ILE A 1 85 ? -6.859 -3.289 -3.871 1.00 94.50 85 ILE A O 1
ATOM 654 N N . VAL A 1 86 ? -6.050 -5.114 -4.890 1.00 93.56 86 VAL A N 1
ATOM 655 C CA . VAL A 1 86 ? -7.365 -5.745 -5.074 1.00 93.56 86 VAL A CA 1
ATOM 656 C C . VAL A 1 86 ? -8.038 -6.006 -3.728 1.00 93.56 86 VAL A C 1
ATOM 658 O O . VAL A 1 86 ? -9.210 -5.674 -3.556 1.00 93.56 86 VAL A O 1
ATOM 661 N N . ILE A 1 87 ? -7.306 -6.551 -2.750 1.00 92.06 87 ILE A N 1
ATOM 662 C CA . ILE A 1 87 ? -7.826 -6.773 -1.395 1.00 92.06 87 ILE A CA 1
ATOM 663 C C . ILE A 1 87 ? -8.246 -5.445 -0.768 1.00 92.06 87 ILE A C 1
ATOM 665 O O . ILE A 1 87 ? -9.347 -5.369 -0.227 1.00 92.06 87 ILE A O 1
ATOM 669 N N . ALA A 1 88 ? -7.421 -4.402 -0.876 1.00 91.50 88 ALA A N 1
ATOM 670 C CA . ALA A 1 88 ? -7.750 -3.081 -0.358 1.00 91.50 88 ALA A CA 1
ATOM 671 C C . ALA A 1 88 ? -9.078 -2.572 -0.941 1.00 91.50 88 ALA A C 1
ATOM 673 O O . ALA A 1 88 ? -10.014 -2.277 -0.202 1.00 91.50 88 ALA A O 1
ATOM 674 N N . VAL A 1 89 ? -9.217 -2.555 -2.266 1.00 89.44 89 VAL A N 1
ATOM 675 C CA . VAL A 1 89 ? -10.432 -2.062 -2.930 1.00 89.44 89 VAL A CA 1
ATOM 676 C C . VAL A 1 89 ? -11.667 -2.903 -2.563 1.00 89.44 89 VAL A C 1
ATOM 678 O O . VAL A 1 89 ? -12.736 -2.353 -2.285 1.00 89.44 89 VAL A O 1
ATOM 681 N N . LEU A 1 90 ? -11.539 -4.233 -2.499 1.00 88.31 90 LEU A N 1
ATOM 682 C CA . LEU A 1 90 ? -12.650 -5.130 -2.159 1.00 88.31 90 LEU A CA 1
ATOM 683 C C . LEU A 1 90 ? -13.088 -5.025 -0.694 1.00 88.31 90 LEU A C 1
ATOM 685 O O . LEU A 1 90 ? -14.288 -5.076 -0.412 1.00 88.31 90 LEU A O 1
ATOM 689 N N . VAL A 1 91 ? -12.137 -4.902 0.236 1.00 87.19 91 VAL A N 1
ATOM 690 C CA . VAL A 1 91 ? -12.424 -4.748 1.669 1.00 87.19 91 VAL A CA 1
ATOM 691 C C . VAL A 1 91 ? -13.037 -3.379 1.940 1.00 87.19 91 VAL A C 1
ATOM 693 O O . VAL A 1 91 ? -14.011 -3.308 2.696 1.00 87.19 91 VAL A O 1
ATOM 696 N N . ASN A 1 92 ? -12.551 -2.330 1.260 1.00 84.62 92 ASN A N 1
ATOM 697 C CA . ASN A 1 92 ? -13.117 -0.985 1.354 1.00 84.62 92 ASN A CA 1
ATOM 698 C C . ASN A 1 92 ? -14.608 -0.969 1.018 1.00 84.62 92 ASN A C 1
ATOM 700 O O . ASN A 1 92 ? -15.401 -0.353 1.717 1.00 84.62 92 ASN A O 1
ATOM 704 N N . LYS A 1 93 ? -15.003 -1.698 -0.032 1.00 77.62 93 LYS A N 1
ATOM 705 C CA . LYS A 1 93 ? -16.395 -1.751 -0.488 1.00 77.62 93 LYS A CA 1
ATOM 706 C C . LYS A 1 93 ? -17.358 -2.350 0.549 1.00 77.62 93 LYS A C 1
ATOM 708 O O . LYS A 1 93 ? -18.555 -2.098 0.470 1.00 77.62 93 LYS A O 1
ATOM 713 N N . LYS A 1 94 ? -16.877 -3.196 1.467 1.00 74.00 94 LYS A N 1
ATOM 714 C CA . LYS A 1 94 ? -17.730 -4.010 2.354 1.00 74.00 94 LYS A CA 1
ATOM 715 C C . LYS A 1 94 ? -17.770 -3.550 3.813 1.00 74.00 94 LYS A C 1
ATOM 717 O O . LYS A 1 94 ? -18.530 -4.139 4.578 1.00 74.00 94 LYS A O 1
ATOM 722 N N . SER A 1 95 ? -16.945 -2.588 4.225 1.00 65.12 95 SER A N 1
ATOM 723 C CA . SER A 1 95 ? -16.691 -2.341 5.650 1.00 65.12 95 SER A CA 1
ATOM 724 C C . SER A 1 95 ? -16.921 -0.889 6.060 1.00 65.12 95 SER A C 1
ATOM 726 O O . SER A 1 95 ? -16.185 -0.020 5.623 1.00 65.12 95 SER A O 1
ATOM 728 N N . ASP A 1 96 ? -17.831 -0.660 7.011 1.00 65.12 96 ASP A N 1
ATOM 729 C CA . ASP A 1 96 ? -18.075 0.659 7.632 1.00 65.12 96 ASP A CA 1
ATOM 730 C C . ASP A 1 96 ? -17.216 0.906 8.895 1.00 65.12 96 ASP A C 1
ATOM 732 O O . ASP A 1 96 ? -17.510 1.768 9.724 1.00 65.12 96 ASP A O 1
ATOM 736 N N . LYS A 1 97 ? -16.174 0.093 9.122 1.00 70.94 97 LYS A N 1
ATOM 737 C CA . LYS A 1 97 ? -15.344 0.173 10.334 1.00 70.94 97 LYS A CA 1
ATOM 738 C C . LYS A 1 97 ? -14.083 0.997 10.081 1.00 70.94 97 LYS A C 1
ATOM 740 O O . LYS A 1 97 ? -13.214 0.558 9.337 1.00 70.94 97 LYS A O 1
ATOM 745 N N . ILE A 1 98 ? -13.908 2.071 10.856 1.00 67.56 98 ILE A N 1
ATOM 746 C CA . ILE A 1 98 ? -12.746 2.986 10.811 1.00 67.56 98 ILE A CA 1
ATOM 747 C C . ILE A 1 98 ? -11.390 2.250 10.834 1.00 67.56 98 ILE A C 1
ATOM 749 O O . ILE A 1 98 ? -10.457 2.628 10.135 1.00 67.56 98 ILE A O 1
ATOM 753 N N . ILE A 1 99 ? -11.250 1.173 11.616 1.00 70.81 99 ILE A N 1
ATOM 754 C CA . ILE A 1 99 ? -9.988 0.406 11.682 1.00 70.81 99 ILE A CA 1
ATOM 755 C C . ILE A 1 99 ? -9.672 -0.263 10.335 1.00 70.81 99 ILE A C 1
ATOM 757 O O . ILE A 1 99 ? -8.515 -0.298 9.913 1.00 70.81 99 ILE A O 1
ATOM 761 N N . LEU A 1 100 ? -10.696 -0.786 9.655 1.00 79.56 100 LEU A N 1
ATOM 762 C CA . LEU A 1 100 ? -10.528 -1.404 8.343 1.00 79.56 100 LEU A CA 1
ATOM 763 C C . LEU A 1 100 ? -10.188 -0.360 7.280 1.00 79.56 100 LEU A C 1
ATOM 765 O O . LEU A 1 100 ? -9.451 -0.697 6.357 1.00 79.56 100 LEU A O 1
ATOM 769 N N . ASP A 1 101 ? -10.607 0.896 7.442 1.00 80.06 101 ASP A N 1
ATOM 770 C CA . ASP A 1 101 ? -10.221 1.981 6.535 1.00 80.06 101 ASP A CA 1
ATOM 771 C C . ASP A 1 101 ? -8.709 2.216 6.538 1.00 80.06 101 ASP A C 1
ATOM 773 O O . ASP A 1 101 ? -8.088 2.240 5.475 1.00 80.06 101 ASP A O 1
ATOM 777 N N . THR A 1 102 ? -8.089 2.299 7.718 1.00 85.50 102 THR A N 1
ATOM 778 C CA . THR A 1 102 ? -6.637 2.509 7.831 1.00 85.50 102 THR A CA 1
ATOM 779 C C . THR A 1 102 ? -5.848 1.350 7.223 1.00 85.50 102 THR A C 1
ATOM 781 O O . THR A 1 102 ? -4.917 1.573 6.451 1.00 85.50 102 THR A O 1
ATOM 784 N N . VAL A 1 103 ? -6.231 0.104 7.524 1.00 87.62 103 VAL A N 1
ATOM 785 C CA . VAL A 1 103 ? -5.565 -1.092 6.972 1.00 87.62 103 VAL A CA 1
ATOM 786 C C . VAL A 1 103 ? -5.683 -1.126 5.450 1.00 87.62 103 VAL A C 1
ATOM 788 O O . VAL A 1 103 ? -4.714 -1.410 4.750 1.00 87.62 103 VAL A O 1
ATOM 791 N N . THR A 1 104 ? -6.862 -0.789 4.940 1.00 90.38 104 THR A N 1
ATOM 792 C CA . THR A 1 104 ? -7.163 -0.780 3.512 1.00 90.38 104 THR A CA 1
ATOM 793 C C . THR A 1 104 ? -6.333 0.264 2.765 1.00 90.38 104 THR A C 1
ATOM 795 O O . THR A 1 104 ? -5.744 -0.044 1.731 1.00 90.38 104 THR A O 1
ATOM 798 N N . VAL A 1 105 ? -6.205 1.474 3.315 1.00 90.81 105 VAL A N 1
ATOM 799 C CA . VAL A 1 105 ? -5.356 2.528 2.739 1.00 90.81 105 VAL A CA 1
ATOM 800 C C . VAL A 1 105 ? -3.880 2.119 2.740 1.00 90.81 105 VAL A C 1
ATOM 802 O O . VAL A 1 105 ? -3.194 2.313 1.738 1.00 90.81 105 VAL A O 1
ATOM 805 N N . LEU A 1 106 ? -3.391 1.501 3.821 1.00 92.12 106 LEU A N 1
ATOM 806 C CA . LEU A 1 106 ? -2.010 1.012 3.884 1.00 92.12 106 LEU A CA 1
ATOM 807 C C . LEU A 1 106 ? -1.743 -0.090 2.855 1.00 92.12 106 LEU A C 1
ATOM 809 O O . LEU A 1 106 ? -0.741 -0.022 2.150 1.00 92.12 106 LEU A O 1
ATOM 813 N N . PHE A 1 107 ? -2.642 -1.069 2.722 1.00 93.00 107 PHE A N 1
ATOM 814 C CA . PHE A 1 107 ? -2.522 -2.126 1.713 1.00 93.00 107 PHE A CA 1
ATOM 815 C C . PHE A 1 107 ? -2.522 -1.563 0.291 1.00 93.00 107 PHE A C 1
ATOM 817 O O . PHE A 1 107 ? -1.757 -2.032 -0.549 1.00 93.00 107 PHE A O 1
ATOM 824 N N . TYR A 1 108 ? -3.334 -0.537 0.037 1.00 94.56 108 TYR A N 1
ATOM 825 C CA . TYR A 1 108 ? -3.363 0.151 -1.247 1.00 94.56 108 TYR A CA 1
ATOM 826 C C . TYR A 1 108 ? -2.005 0.796 -1.559 1.00 94.56 108 TYR A C 1
ATOM 828 O O . TYR A 1 108 ? -1.409 0.488 -2.587 1.00 94.56 108 TYR A O 1
ATOM 836 N N . ILE A 1 109 ? -1.462 1.603 -0.640 1.00 94.50 109 ILE A N 1
ATOM 837 C CA . ILE A 1 109 ? -0.166 2.284 -0.816 1.00 94.50 109 ILE A CA 1
ATOM 838 C C . ILE A 1 109 ? 0.984 1.276 -0.947 1.00 94.50 109 ILE A C 1
ATOM 840 O O . ILE A 1 109 ? 1.790 1.381 -1.872 1.00 94.50 109 ILE A O 1
ATOM 844 N N . ILE A 1 110 ? 1.053 0.279 -0.056 1.00 94.75 110 ILE A N 1
ATOM 845 C CA . ILE A 1 110 ? 2.078 -0.776 -0.103 1.00 94.75 110 ILE A CA 1
ATOM 846 C C . ILE A 1 110 ? 2.006 -1.523 -1.438 1.00 94.75 110 ILE A C 1
ATOM 848 O O . ILE A 1 110 ? 3.044 -1.841 -2.014 1.00 94.75 110 ILE A O 1
ATOM 852 N N . GLY A 1 111 ? 0.804 -1.763 -1.964 1.00 95.75 111 GLY A N 1
ATOM 853 C CA . GLY A 1 111 ? 0.631 -2.436 -3.243 1.00 95.75 111 GLY A CA 1
ATOM 854 C C . GLY A 1 111 ? 1.259 -1.686 -4.422 1.00 95.75 111 GLY A C 1
ATOM 855 O O . GLY A 1 111 ? 1.962 -2.309 -5.218 1.00 95.75 111 GLY A O 1
ATOM 856 N N . PHE A 1 112 ? 1.111 -0.355 -4.488 1.00 94.88 112 PHE A N 1
ATOM 857 C CA . PHE A 1 112 ? 1.819 0.458 -5.489 1.00 94.88 112 PHE A CA 1
ATOM 858 C C . PHE A 1 112 ? 3.333 0.399 -5.299 1.00 94.88 112 PHE A C 1
ATOM 860 O O . PHE A 1 112 ? 4.051 0.189 -6.270 1.00 94.88 112 PHE A O 1
ATOM 867 N N . VAL A 1 113 ? 3.825 0.515 -4.060 1.00 94.62 113 VAL A N 1
ATOM 868 C CA . VAL A 1 113 ? 5.268 0.445 -3.766 1.00 94.62 113 VAL A CA 1
ATOM 869 C C . VAL A 1 113 ? 5.865 -0.887 -4.232 1.00 94.62 113 VAL A C 1
ATOM 871 O O . VAL A 1 113 ? 6.904 -0.897 -4.893 1.00 94.62 113 VAL A O 1
ATOM 874 N N . LEU A 1 114 ? 5.196 -2.007 -3.942 1.00 94.69 114 LEU A N 1
ATOM 875 C CA . LEU A 1 114 ? 5.636 -3.335 -4.374 1.00 94.69 114 LEU A CA 1
ATOM 876 C C . LEU A 1 114 ? 5.598 -3.482 -5.897 1.00 94.69 114 LEU A C 1
ATOM 878 O O . LEU A 1 114 ? 6.558 -3.993 -6.472 1.00 94.69 114 LEU A O 1
ATOM 882 N N . MET A 1 115 ? 4.544 -2.997 -6.565 1.00 95.00 115 MET A N 1
ATOM 883 C CA . MET A 1 115 ? 4.495 -2.996 -8.031 1.00 95.00 115 MET A CA 1
ATOM 884 C C . MET A 1 115 ? 5.628 -2.166 -8.637 1.00 95.00 115 MET A C 1
ATOM 886 O O . MET A 1 115 ? 6.269 -2.651 -9.564 1.00 95.00 115 MET A O 1
ATOM 890 N N . THR A 1 116 ? 5.938 -0.979 -8.103 1.00 93.94 116 THR A N 1
ATOM 891 C CA . THR A 1 116 ? 7.067 -0.160 -8.581 1.00 93.94 116 THR A CA 1
ATOM 892 C C . THR A 1 116 ? 8.382 -0.919 -8.455 1.00 93.94 116 THR A C 1
ATOM 894 O O . THR A 1 116 ? 9.142 -1.012 -9.415 1.00 93.94 116 THR A O 1
ATOM 897 N N . MET A 1 117 ? 8.646 -1.517 -7.288 1.00 92.81 117 MET A N 1
ATOM 898 C CA . MET A 1 117 ? 9.856 -2.318 -7.073 1.00 92.81 117 MET A CA 1
ATOM 899 C C . MET A 1 117 ? 9.929 -3.511 -8.037 1.00 92.81 117 MET A C 1
ATOM 901 O O . MET A 1 117 ? 10.999 -3.817 -8.567 1.00 92.81 117 MET A O 1
ATOM 905 N N . GLY A 1 118 ? 8.796 -4.167 -8.291 1.00 93.19 118 GLY A N 1
ATOM 906 C CA . GLY A 1 118 ? 8.691 -5.272 -9.235 1.00 93.19 118 GLY A CA 1
ATOM 907 C C . GLY A 1 118 ? 8.947 -4.851 -10.684 1.00 93.19 118 GLY A C 1
ATOM 908 O O . GLY A 1 118 ? 9.769 -5.468 -11.359 1.00 93.19 118 GLY A O 1
ATOM 909 N N . PHE A 1 119 ? 8.314 -3.773 -11.153 1.00 93.00 119 PHE A N 1
ATOM 910 C CA . PHE A 1 119 ? 8.507 -3.248 -12.508 1.00 93.00 119 PHE A CA 1
ATOM 911 C C . PHE A 1 119 ? 9.921 -2.717 -12.754 1.00 93.00 119 PHE A C 1
ATOM 913 O O . PHE A 1 119 ? 10.486 -2.972 -13.819 1.00 93.00 119 PHE A O 1
ATOM 920 N N . ASN A 1 120 ? 10.544 -2.095 -11.751 1.00 90.81 120 ASN A N 1
ATOM 921 C CA . ASN A 1 120 ? 11.941 -1.670 -11.838 1.00 90.81 120 ASN A CA 1
ATOM 922 C C . ASN A 1 120 ? 12.889 -2.859 -12.047 1.00 90.81 120 ASN A C 1
ATOM 924 O O . ASN A 1 120 ? 13.844 -2.767 -12.818 1.00 90.81 120 ASN A O 1
ATOM 928 N N . LYS A 1 121 ? 12.610 -4.017 -11.433 1.00 90.06 121 LYS A N 1
ATOM 929 C CA . LYS A 1 121 ? 13.381 -5.249 -11.689 1.00 90.06 121 LYS A CA 1
ATOM 930 C C . LYS A 1 121 ? 13.197 -5.784 -13.110 1.00 90.06 121 LYS A C 1
ATOM 932 O O . LYS A 1 121 ? 14.120 -6.398 -13.640 1.00 90.06 121 LYS A O 1
ATOM 937 N N . PHE A 1 122 ? 12.053 -5.524 -13.740 1.00 88.56 122 PHE A N 1
ATOM 938 C CA . PHE A 1 122 ? 11.825 -5.831 -15.154 1.00 88.56 122 PHE A CA 1
ATOM 939 C C . PHE A 1 122 ? 12.470 -4.828 -16.116 1.00 88.56 122 PHE A C 1
ATOM 941 O O . PHE A 1 122 ? 12.405 -5.047 -17.324 1.00 88.56 122 PHE A O 1
ATOM 948 N N . LYS A 1 123 ? 13.106 -3.760 -15.608 1.00 86.38 123 LYS A N 1
ATOM 949 C CA . LYS A 1 123 ? 13.642 -2.653 -16.417 1.00 86.38 123 LYS A CA 1
ATOM 950 C C . LYS A 1 123 ? 12.584 -2.058 -17.354 1.00 86.38 123 LYS A C 1
ATOM 952 O O . LYS A 1 123 ? 12.902 -1.678 -18.479 1.00 86.38 123 LYS A O 1
ATOM 957 N N . MET A 1 124 ? 11.324 -2.032 -16.912 1.00 88.25 124 MET A N 1
ATOM 958 C CA . MET A 1 124 ? 10.286 -1.304 -17.637 1.00 88.25 124 MET A CA 1
ATOM 959 C C . MET A 1 124 ? 10.599 0.187 -17.595 1.00 88.25 124 MET A C 1
ATOM 961 O O . MET A 1 124 ? 11.137 0.684 -16.611 1.00 88.25 124 MET A O 1
ATOM 965 N N . GLU A 1 125 ? 10.263 0.880 -18.674 1.00 89.25 125 GLU A N 1
ATOM 966 C CA . GLU A 1 125 ? 10.406 2.327 -18.746 1.00 89.25 125 GLU A CA 1
ATOM 967 C C . GLU A 1 125 ? 9.480 3.005 -17.729 1.00 89.25 125 GLU A C 1
ATOM 969 O O . GLU A 1 125 ? 8.312 2.619 -17.598 1.00 89.25 125 GLU A O 1
ATOM 974 N N . ASP A 1 126 ? 9.981 4.041 -17.055 1.00 88.50 126 ASP A N 1
ATOM 975 C CA . ASP A 1 126 ? 9.236 4.791 -16.040 1.00 88.50 126 ASP A CA 1
ATOM 976 C C . ASP A 1 126 ? 7.893 5.299 -16.591 1.00 88.50 126 ASP A C 1
ATOM 978 O O . ASP A 1 126 ? 6.856 5.143 -15.944 1.00 88.50 126 ASP A O 1
ATOM 982 N N . SER A 1 127 ? 7.871 5.778 -17.840 1.00 90.38 127 SER A N 1
ATOM 983 C CA . SER A 1 127 ? 6.660 6.206 -18.555 1.00 90.38 127 SER A CA 1
ATOM 984 C C . SER A 1 127 ? 5.576 5.121 -18.584 1.00 90.38 127 SER A C 1
ATOM 986 O O . SER A 1 127 ? 4.398 5.385 -18.334 1.00 90.38 127 SER A O 1
ATOM 988 N N . SER A 1 128 ? 5.969 3.868 -18.837 1.00 90.94 128 SER A N 1
ATOM 989 C CA . SER A 1 128 ? 5.042 2.731 -18.889 1.00 90.94 128 SER A CA 1
ATOM 990 C C . SER A 1 128 ? 4.491 2.387 -17.504 1.00 90.94 128 SER A C 1
ATOM 992 O O . SER A 1 128 ? 3.301 2.100 -17.365 1.00 90.94 128 SER A O 1
AT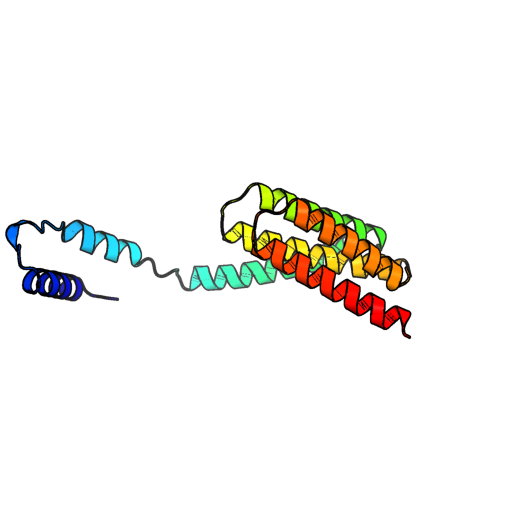OM 994 N N . ILE A 1 129 ? 5.333 2.450 -16.468 1.00 92.56 129 ILE A N 1
ATOM 995 C CA . ILE A 1 129 ? 4.931 2.200 -15.076 1.00 92.56 129 ILE A CA 1
ATOM 996 C C . ILE A 1 129 ? 3.899 3.241 -14.629 1.00 92.56 129 ILE A C 1
ATOM 998 O O . ILE A 1 129 ? 2.854 2.890 -14.074 1.00 92.56 129 ILE A O 1
ATOM 1002 N N . LEU A 1 130 ? 4.159 4.517 -14.923 1.00 93.50 130 LEU A N 1
ATOM 1003 C CA . LEU A 1 130 ? 3.270 5.625 -14.581 1.00 93.50 130 LEU A CA 1
ATOM 1004 C C . LEU A 1 130 ? 1.904 5.493 -15.268 1.00 93.50 130 LEU A C 1
ATOM 1006 O O . LEU A 1 130 ? 0.876 5.679 -14.615 1.00 93.50 130 LEU A O 1
ATOM 1010 N N . LEU A 1 131 ? 1.868 5.098 -16.545 1.00 93.12 131 LEU A N 1
ATOM 1011 C CA . LEU A 1 131 ? 0.613 4.844 -17.265 1.00 93.12 131 LEU A CA 1
ATOM 1012 C C . LEU A 1 131 ? -0.209 3.709 -16.637 1.00 93.12 131 LEU A C 1
ATOM 1014 O O . LEU A 1 131 ? -1.425 3.844 -16.478 1.00 93.12 131 LEU A O 1
ATOM 1018 N N . ILE A 1 132 ? 0.439 2.613 -16.228 1.00 93.94 132 ILE A N 1
ATOM 1019 C CA . ILE A 1 132 ? -0.232 1.503 -15.533 1.00 93.94 132 ILE A CA 1
ATOM 1020 C C . ILE A 1 132 ? -0.848 1.996 -14.217 1.00 93.94 132 ILE A C 1
ATOM 1022 O O . ILE A 1 132 ? -1.989 1.658 -13.899 1.00 93.94 132 ILE A O 1
ATOM 1026 N N . PHE A 1 133 ? -0.130 2.824 -13.459 1.00 94.44 133 PHE A N 1
ATOM 1027 C CA . PHE A 1 133 ? -0.625 3.349 -12.187 1.00 94.44 133 PHE A CA 1
ATOM 1028 C C . PHE A 1 133 ? -1.781 4.327 -12.348 1.00 94.44 133 PHE A C 1
ATOM 1030 O O . PHE A 1 133 ? -2.724 4.262 -11.559 1.00 94.44 133 PHE A O 1
ATOM 1037 N N . ILE A 1 134 ? -1.768 5.166 -13.387 1.00 94.56 134 ILE A N 1
ATOM 1038 C CA . ILE A 1 134 ? -2.911 6.022 -13.734 1.00 94.56 134 ILE A CA 1
ATOM 1039 C C . ILE A 1 134 ? -4.151 5.162 -13.989 1.00 94.56 134 ILE A C 1
ATOM 1041 O O . ILE A 1 134 ? -5.224 5.457 -13.459 1.00 94.56 134 ILE A O 1
ATOM 1045 N N . LEU A 1 135 ? -4.006 4.069 -14.744 1.00 94.50 135 LEU A N 1
ATOM 1046 C CA . LEU A 1 135 ? -5.115 3.170 -15.054 1.00 94.50 135 LEU A CA 1
ATOM 1047 C C . LEU A 1 135 ? -5.658 2.479 -13.794 1.00 94.50 135 LEU A C 1
ATOM 1049 O O . LEU A 1 135 ? -6.867 2.483 -13.565 1.00 94.50 135 LEU A O 1
ATOM 1053 N N . ILE A 1 136 ? -4.782 1.959 -12.929 1.00 93.88 136 ILE A N 1
ATOM 1054 C CA . ILE A 1 136 ? -5.182 1.319 -11.664 1.00 93.88 136 ILE A CA 1
ATOM 1055 C C . ILE A 1 136 ? -5.856 2.321 -10.719 1.00 93.88 136 ILE A C 1
ATOM 1057 O O . ILE A 1 136 ? -6.897 2.007 -10.134 1.00 93.88 136 ILE A O 1
ATOM 1061 N N . ALA A 1 137 ? -5.296 3.524 -10.570 1.00 92.69 137 ALA A N 1
ATOM 1062 C CA . ALA A 1 137 ? -5.852 4.563 -9.709 1.00 92.69 137 ALA A CA 1
ATOM 1063 C C . ALA A 1 137 ? -7.223 5.036 -10.215 1.00 92.69 137 ALA A C 1
ATOM 1065 O O . ALA A 1 137 ? -8.150 5.194 -9.420 1.00 92.69 137 ALA A O 1
ATOM 1066 N N . SER A 1 138 ? -7.380 5.187 -11.534 1.00 92.81 138 SER A N 1
ATOM 1067 C CA . SER A 1 138 ? -8.654 5.538 -12.165 1.00 92.81 138 SER A CA 1
ATOM 1068 C C . SER A 1 138 ? -9.710 4.446 -11.959 1.00 92.81 138 SER A C 1
ATOM 1070 O O . SER A 1 138 ? -10.808 4.738 -11.484 1.00 92.81 138 SER A O 1
ATOM 1072 N N . CYS A 1 139 ? -9.365 3.175 -12.203 1.00 91.62 139 CYS A N 1
ATOM 1073 C CA . CYS A 1 139 ? -10.263 2.048 -11.937 1.00 91.62 139 CYS A CA 1
ATOM 1074 C C . CYS A 1 139 ? -10.663 1.962 -10.459 1.00 91.62 139 CYS A C 1
ATOM 1076 O O . CYS A 1 139 ? -11.829 1.725 -10.149 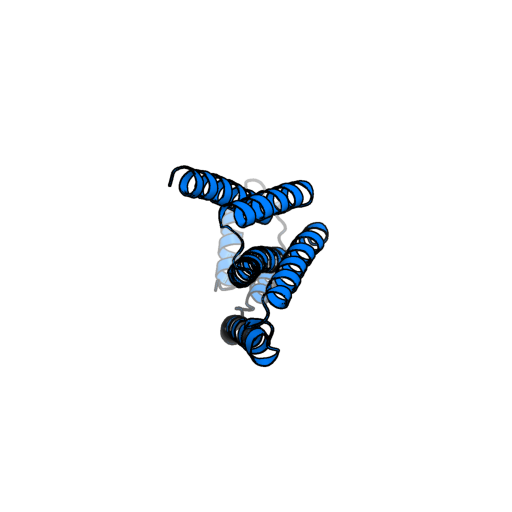1.00 91.62 139 CYS A O 1
ATOM 1078 N N . SER A 1 140 ? -9.719 2.177 -9.543 1.00 89.25 140 SER A N 1
ATOM 1079 C CA . SER A 1 140 ? -9.990 2.142 -8.103 1.00 89.25 140 SER A CA 1
ATOM 1080 C C . SER A 1 140 ? -10.970 3.244 -7.699 1.00 89.25 140 SER A C 1
ATOM 1082 O O . SER A 1 140 ? -11.928 2.975 -6.979 1.00 89.25 140 SER A O 1
ATOM 1084 N N . LEU A 1 141 ? -10.812 4.455 -8.239 1.00 89.12 141 LEU A N 1
ATOM 1085 C CA . LEU A 1 141 ? -11.701 5.589 -7.972 1.00 89.12 141 LEU A CA 1
ATOM 1086 C C . LEU A 1 141 ? -13.159 5.308 -8.377 1.00 89.12 141 LEU A C 1
ATOM 1088 O O . LEU A 1 141 ? -14.075 5.761 -7.700 1.00 89.12 141 LEU A O 1
ATOM 1092 N N . MET A 1 142 ? -13.388 4.505 -9.423 1.00 85.81 142 MET A N 1
ATOM 1093 C CA . MET A 1 142 ? -14.742 4.101 -9.831 1.00 85.81 142 MET A CA 1
ATOM 1094 C C . MET A 1 142 ? -15.405 3.092 -8.878 1.00 85.81 142 MET A C 1
ATOM 1096 O O . MET A 1 142 ? -16.628 2.960 -8.883 1.00 85.81 142 MET A O 1
ATOM 1100 N N . ILE A 1 143 ? -14.627 2.341 -8.096 1.00 83.94 143 ILE A N 1
ATOM 1101 C CA . ILE A 1 143 ? -15.133 1.236 -7.261 1.00 83.94 143 ILE A CA 1
ATOM 1102 C C . ILE A 1 143 ? -15.333 1.679 -5.804 1.00 83.94 143 ILE A C 1
ATOM 1104 O O . ILE A 1 143 ? -16.222 1.190 -5.098 1.00 83.94 143 ILE A O 1
ATOM 1108 N N . VAL A 1 144 ? -14.477 2.580 -5.338 1.00 80.00 144 VAL A N 1
ATOM 1109 C CA . VAL A 1 144 ? -14.276 2.903 -3.925 1.00 80.00 144 VAL A CA 1
ATOM 1110 C C . VAL A 1 144 ? -15.316 3.912 -3.444 1.00 80.00 144 VAL A C 1
ATOM 1112 O O . VAL A 1 144 ? -15.559 4.926 -4.087 1.00 80.00 144 VAL A O 1
ATOM 1115 N N . HIS A 1 145 ? -15.921 3.634 -2.287 1.00 70.00 145 HIS A N 1
ATOM 1116 C CA . HIS A 1 145 ? -16.910 4.519 -1.657 1.00 70.00 145 HIS A CA 1
ATOM 1117 C C . HIS A 1 145 ? -16.318 5.344 -0.502 1.00 70.00 145 HIS A C 1
ATOM 1119 O O . HIS A 1 145 ? -16.881 6.372 -0.131 1.00 70.00 145 HIS A O 1
ATOM 1125 N N . ASN A 1 146 ? -15.179 4.927 0.064 1.00 76.50 146 ASN A N 1
ATOM 1126 C CA . ASN A 1 146 ? -14.536 5.651 1.156 1.00 76.50 146 ASN A CA 1
ATOM 1127 C C . ASN A 1 146 ? -13.749 6.871 0.646 1.00 76.50 146 ASN A C 1
ATOM 1129 O O . ASN A 1 146 ? -12.841 6.751 -0.179 1.00 76.50 146 ASN A O 1
ATOM 1133 N N . TYR A 1 147 ? -14.039 8.031 1.237 1.00 83.00 147 TYR A N 1
ATOM 1134 C CA . TYR A 1 147 ? -13.368 9.302 0.976 1.00 83.00 147 TYR A CA 1
ATOM 1135 C C . TYR A 1 147 ? -11.834 9.223 1.043 1.00 83.00 147 TYR A C 1
ATOM 1137 O O . TYR A 1 147 ? -11.163 9.788 0.182 1.00 83.00 147 TYR A O 1
ATOM 1145 N N . ILE A 1 148 ? -11.257 8.513 2.023 1.00 88.31 148 ILE A N 1
ATOM 1146 C CA . ILE A 1 148 ? -9.794 8.493 2.210 1.00 88.31 148 ILE A CA 1
ATOM 1147 C C . ILE A 1 148 ? -9.102 7.761 1.057 1.00 88.31 148 ILE A C 1
ATOM 1149 O O . ILE A 1 148 ? -8.109 8.249 0.520 1.00 88.31 148 ILE A O 1
ATOM 1153 N N . LEU A 1 149 ? -9.619 6.603 0.644 1.00 87.44 149 LEU A N 1
ATOM 1154 C CA . LEU A 1 149 ? -8.986 5.835 -0.427 1.00 87.44 149 LEU A CA 1
ATOM 1155 C C . LEU A 1 149 ? -9.193 6.507 -1.794 1.00 87.44 149 LEU A C 1
ATOM 1157 O O . LEU A 1 149 ? -8.278 6.504 -2.622 1.00 87.44 149 LEU A O 1
ATOM 1161 N N . SER A 1 150 ? -10.330 7.179 -1.995 1.00 90.56 150 SER A N 1
ATOM 1162 C CA . SER A 1 150 ? -10.539 8.057 -3.150 1.00 90.56 150 SER A CA 1
ATOM 1163 C C . SER A 1 150 ? -9.546 9.222 -3.165 1.00 90.56 150 SER A C 1
ATOM 1165 O O . SER A 1 150 ? -8.929 9.477 -4.197 1.00 90.56 150 SER A O 1
ATOM 1167 N N . PHE A 1 151 ? -9.303 9.875 -2.024 1.00 92.00 151 PHE A N 1
ATOM 1168 C CA . PHE A 1 151 ? -8.300 10.938 -1.904 1.00 92.00 151 PHE A CA 1
ATOM 1169 C C . PHE A 1 151 ? -6.890 10.450 -2.270 1.00 92.00 151 PHE A C 1
ATOM 1171 O O . PHE A 1 151 ? -6.214 11.074 -3.086 1.00 92.00 151 PHE A O 1
ATOM 1178 N N . ILE A 1 152 ? -6.462 9.303 -1.732 1.00 92.75 152 ILE A N 1
ATOM 1179 C CA . ILE A 1 152 ? -5.152 8.720 -2.063 1.00 92.75 152 ILE A CA 1
ATOM 1180 C C . ILE A 1 152 ? -5.067 8.348 -3.546 1.00 92.75 152 ILE A C 1
ATOM 1182 O O . ILE A 1 152 ? -4.044 8.598 -4.177 1.00 92.75 152 ILE A O 1
ATOM 1186 N N . SER A 1 153 ? -6.139 7.814 -4.134 1.00 92.31 153 SER A N 1
ATOM 1187 C CA . SER A 1 153 ? -6.178 7.497 -5.569 1.00 92.31 153 SER A CA 1
ATOM 1188 C C . SER A 1 153 ? -6.013 8.744 -6.437 1.00 92.31 153 SER A C 1
ATOM 1190 O O . SER A 1 153 ? -5.263 8.712 -7.408 1.00 92.31 153 SER A O 1
ATOM 1192 N N . ILE A 1 154 ? -6.646 9.861 -6.064 1.00 94.69 154 ILE A N 1
ATOM 1193 C CA . ILE A 1 154 ? -6.469 11.153 -6.744 1.00 94.69 154 ILE A CA 1
ATOM 1194 C C . ILE A 1 154 ? -5.025 11.645 -6.605 1.00 94.69 154 ILE A C 1
ATOM 1196 O O . ILE A 1 154 ? -4.455 12.135 -7.579 1.00 94.69 154 ILE A O 1
ATOM 1200 N N . LEU A 1 155 ? -4.420 11.506 -5.422 1.00 95.06 155 LEU A N 1
ATOM 1201 C CA . LEU A 1 155 ? -3.038 11.922 -5.178 1.00 95.06 155 LEU A CA 1
ATOM 1202 C C . LEU A 1 155 ? -2.050 11.111 -6.025 1.00 95.06 155 LEU A C 1
ATOM 1204 O O . LEU A 1 155 ? -1.172 11.696 -6.653 1.00 95.06 155 LEU A O 1
ATOM 1208 N N . ILE A 1 156 ? -2.233 9.789 -6.103 1.00 94.31 156 ILE A N 1
ATOM 1209 C CA . ILE A 1 156 ? -1.430 8.907 -6.962 1.00 94.31 156 ILE A CA 1
ATOM 1210 C C . ILE A 1 156 ? -1.620 9.281 -8.430 1.00 94.31 156 ILE A C 1
ATOM 1212 O O . ILE A 1 156 ? -0.638 9.463 -9.138 1.00 94.31 156 ILE A O 1
ATOM 1216 N N . LEU A 1 157 ? -2.863 9.461 -8.882 1.00 95.00 157 LEU A N 1
ATOM 1217 C CA . LEU A 1 157 ? -3.162 9.814 -10.268 1.00 95.00 157 LEU A CA 1
ATOM 1218 C C . LEU A 1 157 ? -2.481 11.129 -10.673 1.00 95.00 157 LEU A C 1
ATOM 1220 O O . LEU A 1 157 ? -1.797 11.172 -11.693 1.00 95.00 157 LEU A O 1
ATOM 1224 N N . ASN A 1 158 ? -2.604 12.180 -9.857 1.00 95.31 158 ASN A N 1
ATOM 1225 C CA . ASN A 1 158 ? -1.940 13.461 -10.121 1.00 95.31 158 ASN A CA 1
ATOM 1226 C C . ASN A 1 158 ? -0.414 13.340 -10.054 1.00 95.31 158 ASN A C 1
ATOM 1228 O O . ASN A 1 158 ? 0.274 13.883 -10.915 1.00 95.31 158 ASN A O 1
ATOM 1232 N N . GLY A 1 159 ? 0.117 12.606 -9.072 1.00 93.50 159 GLY A N 1
ATOM 1233 C CA . GLY A 1 159 ? 1.550 12.347 -8.957 1.00 93.50 159 GLY A CA 1
ATOM 1234 C C . GLY A 1 159 ? 2.108 11.620 -10.179 1.00 93.50 159 GLY A C 1
ATOM 1235 O O . GLY A 1 159 ? 3.168 11.988 -10.678 1.00 93.50 159 GLY A O 1
ATOM 1236 N N . CYS A 1 160 ? 1.371 10.645 -10.716 1.00 94.00 160 CYS A N 1
ATOM 1237 C CA . CYS A 1 160 ? 1.770 9.921 -11.915 1.00 94.00 160 CYS A CA 1
ATOM 1238 C C . CYS A 1 160 ? 1.690 10.780 -13.179 1.00 94.00 160 CYS A C 1
ATOM 1240 O O . CYS A 1 160 ? 2.594 10.697 -14.001 1.00 94.00 160 CYS A O 1
ATOM 1242 N N . ILE A 1 161 ? 0.663 11.624 -13.329 1.00 93.69 161 ILE A N 1
ATOM 1243 C CA . ILE A 1 161 ? 0.582 12.581 -14.447 1.00 93.69 161 ILE A CA 1
ATOM 1244 C C . ILE A 1 161 ? 1.755 13.560 -14.393 1.00 93.69 161 ILE A C 1
ATOM 1246 O O . ILE A 1 161 ? 2.414 13.786 -15.402 1.00 93.69 161 ILE A O 1
ATOM 1250 N N . PHE A 1 162 ? 2.039 14.115 -13.214 1.00 94.12 162 PHE A N 1
ATOM 1251 C CA . PHE A 1 162 ? 3.165 15.023 -13.029 1.00 94.12 162 PHE A CA 1
ATOM 1252 C C . PHE A 1 162 ? 4.502 14.335 -13.333 1.00 94.12 162 PHE A C 1
ATOM 1254 O O . PHE A 1 162 ? 5.325 14.888 -14.055 1.00 94.12 162 PHE A O 1
ATOM 1261 N N . GLY A 1 163 ? 4.689 13.102 -12.851 1.00 91.94 163 GLY A N 1
ATOM 1262 C CA . GLY A 1 163 ? 5.853 12.282 -13.185 1.00 91.94 163 GLY A CA 1
ATOM 1263 C C . GLY A 1 163 ? 5.982 12.031 -14.687 1.00 91.94 163 GLY A C 1
ATOM 1264 O O . GLY A 1 163 ? 7.072 12.158 -15.225 1.00 91.94 163 GLY A O 1
ATOM 1265 N N . LEU A 1 164 ? 4.873 11.752 -15.378 1.00 92.19 164 LEU A N 1
ATOM 1266 C CA . LEU A 1 164 ? 4.875 11.475 -16.815 1.00 92.19 164 LEU A CA 1
ATOM 1267 C C . LEU A 1 164 ? 5.316 12.701 -17.619 1.00 92.19 164 LEU A C 1
ATOM 1269 O O . LEU A 1 164 ? 6.093 12.563 -18.556 1.00 92.19 164 LEU A O 1
ATOM 1273 N N . ILE A 1 165 ? 4.851 13.892 -17.229 1.00 91.81 165 ILE A N 1
ATOM 1274 C CA . ILE A 1 165 ? 5.283 15.159 -17.831 1.00 91.81 165 ILE A CA 1
ATOM 1275 C C . ILE A 1 165 ? 6.796 15.326 -17.650 1.00 91.81 165 ILE A C 1
ATOM 1277 O O . ILE A 1 165 ? 7.502 15.551 -18.624 1.00 91.81 165 ILE A O 1
ATOM 1281 N N . LEU A 1 166 ? 7.311 15.130 -16.431 1.00 91.31 166 LEU A N 1
ATOM 1282 C CA . LEU A 1 166 ? 8.744 15.263 -16.150 1.00 91.31 166 LEU A CA 1
ATOM 1283 C C . LEU A 1 166 ? 9.613 14.260 -16.916 1.00 91.31 166 LEU A C 1
ATOM 1285 O O . LEU A 1 166 ? 10.700 14.620 -17.350 1.00 91.31 166 LEU A O 1
ATOM 1289 N N . THR A 1 167 ? 9.164 13.013 -17.057 1.00 87.62 167 THR A N 1
ATOM 1290 C CA . THR A 1 167 ? 9.913 11.975 -17.779 1.00 87.62 167 THR A CA 1
ATOM 1291 C C . THR A 1 167 ? 9.860 12.176 -19.292 1.00 87.62 167 THR A C 1
ATOM 1293 O O . THR A 1 167 ? 10.802 11.806 -19.978 1.00 87.62 167 THR A O 1
ATOM 1296 N N . ASN A 1 168 ? 8.779 12.757 -19.817 1.00 81.38 168 ASN A N 1
ATOM 1297 C CA . ASN A 1 168 ? 8.611 13.001 -21.249 1.00 81.38 168 ASN A CA 1
ATOM 1298 C C . ASN A 1 168 ? 9.235 14.328 -21.722 1.00 81.38 168 ASN A C 1
ATOM 1300 O O . ASN A 1 168 ? 9.546 14.461 -22.903 1.00 81.38 168 ASN A O 1
ATOM 1304 N N . ASP A 1 169 ? 9.395 15.304 -20.826 1.00 74.12 169 ASP A N 1
ATOM 1305 C CA . ASP A 1 169 ? 10.081 16.575 -21.104 1.00 74.12 169 ASP A CA 1
ATOM 1306 C C . ASP A 1 169 ? 11.616 16.495 -20.913 1.00 74.12 169 ASP A C 1
ATOM 1308 O O . ASP A 1 169 ? 12.315 17.469 -21.207 1.00 74.12 169 ASP A O 1
ATOM 1312 N N . ALA A 1 170 ? 12.139 15.367 -20.412 1.00 53.47 170 ALA A N 1
ATOM 1313 C CA . ALA A 1 170 ? 13.569 15.092 -20.205 1.00 53.47 170 ALA A CA 1
ATOM 1314 C C . ALA A 1 170 ? 14.209 14.369 -21.403 1.00 53.47 170 ALA A C 1
ATOM 1316 O O . ALA A 1 170 ? 15.389 14.678 -21.697 1.00 53.47 170 ALA A O 1
#

Foldseek 3Di:
DDDLVNLVVVVVVVLVPDPCNVVDDDPSVVVNVVVVVVPPPVPVVNVVCVVVVVVVVVVVVVVCCVVVVLLVALVSLLVQLVVLLVCLLVQQLPDPDPVSPVSSLVSNVSSLVSNVSSVVSVVDDLLVSLVVLLVSLVVSCVRGDDPVSVVVSVVSNVVSVVVNCVSVVD

Secondary structure (DSSP, 8-state):
---HHHHHHHHHHHHHT-S-GGG----HHHHHHHHHHTT----HHHHHHHHHHHHHHHHHHHHHHHHTTTTT-HHHHHHHHHHHHHHHHHHHTT---HHHHHHHHHHHHHHHHHHHHHHHHTT--HHHHHHHHHHHHHHHHHH---HHHHHHHHHHHHHHHHHHHHHH--

pLDDT: mean 84.11, std 11.83, range [50.59, 95.75]